Protein AF-A0A1T4N677-F1 (afdb_monomer)

Organism: NCBI:txid1122192

Radius of gyration: 21.61 Å; Cα contacts (8 Å, |Δi|>4): 100; chains: 1; bounding box: 56×21×83 Å

Structure (mmCIF, N/CA/C/O backbone):
data_AF-A0A1T4N677-F1
#
_entry.id   AF-A0A1T4N677-F1
#
loop_
_atom_site.group_PDB
_atom_site.id
_atom_site.type_symbol
_atom_site.label_atom_id
_atom_site.label_alt_id
_atom_site.label_comp_id
_atom_site.label_asym_id
_atom_site.label_entity_id
_atom_site.label_seq_id
_atom_site.pdbx_PDB_ins_code
_atom_site.Cartn_x
_atom_site.Cartn_y
_atom_site.Cartn_z
_atom_site.occupancy
_atom_site.B_iso_or_equiv
_atom_site.auth_seq_id
_atom_site.auth_comp_id
_atom_site.auth_asym_id
_atom_site.auth_atom_id
_atom_site.pdbx_PDB_model_num
ATOM 1 N N . MET A 1 1 ? 37.457 -1.338 -63.655 1.00 44.28 1 MET A N 1
ATOM 2 C CA . MET A 1 1 ? 37.191 -0.786 -62.307 1.00 44.28 1 MET A CA 1
ATOM 3 C C . MET A 1 1 ? 35.775 -1.184 -61.892 1.00 44.28 1 MET A C 1
ATOM 5 O O . MET A 1 1 ? 34.842 -0.609 -62.443 1.00 44.28 1 MET A O 1
ATOM 9 N N . PRO A 1 2 ? 35.571 -2.203 -61.038 1.00 42.50 2 PRO A N 1
ATOM 10 C CA . PRO A 1 2 ? 34.229 -2.641 -60.658 1.00 42.50 2 PRO A CA 1
ATOM 11 C C . PRO A 1 2 ? 33.634 -1.744 -59.556 1.00 42.50 2 PRO A C 1
A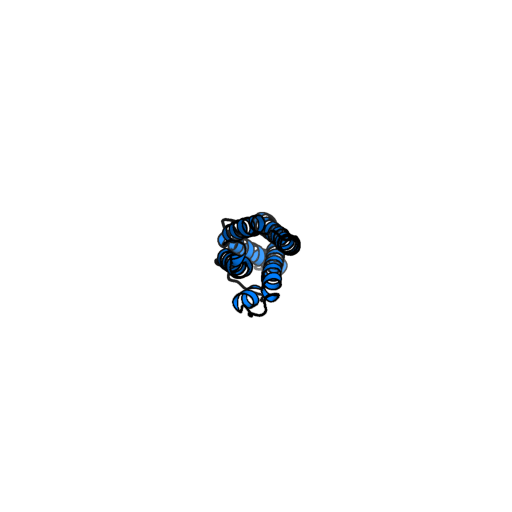TOM 13 O O . PRO A 1 2 ? 34.345 -1.265 -58.671 1.00 42.50 2 PRO A O 1
ATOM 16 N N . ARG A 1 3 ? 32.321 -1.495 -59.649 1.00 46.88 3 ARG A N 1
ATOM 17 C CA . ARG A 1 3 ? 31.501 -0.735 -58.688 1.00 46.88 3 ARG A CA 1
ATOM 18 C C . ARG A 1 3 ? 31.541 -1.399 -57.307 1.00 46.88 3 ARG A C 1
ATOM 20 O O . ARG A 1 3 ? 31.305 -2.595 -57.199 1.00 46.88 3 ARG A O 1
ATOM 27 N N . LYS A 1 4 ? 31.778 -0.608 -56.256 1.00 48.97 4 LYS A N 1
ATOM 28 C CA . LYS A 1 4 ? 31.578 -1.031 -54.863 1.00 48.97 4 LYS A CA 1
ATOM 29 C C . LYS A 1 4 ? 30.076 -1.157 -54.601 1.00 48.97 4 LYS A C 1
ATOM 31 O O . LYS A 1 4 ? 29.378 -0.146 -54.570 1.00 48.97 4 LYS A O 1
ATOM 36 N N . GLU A 1 5 ? 29.591 -2.380 -54.421 1.00 48.94 5 GLU A N 1
ATOM 37 C CA . GLU A 1 5 ? 28.272 -2.641 -53.849 1.00 48.94 5 GLU A CA 1
ATOM 38 C C . GLU A 1 5 ? 28.270 -2.153 -52.396 1.00 48.94 5 GLU A C 1
ATOM 40 O O . GLU A 1 5 ? 28.965 -2.683 -51.528 1.00 48.94 5 GLU A O 1
ATOM 45 N N . GLN A 1 6 ? 27.516 -1.086 -52.133 1.00 46.81 6 GLN A N 1
ATOM 46 C CA . GLN A 1 6 ? 27.132 -0.712 -50.779 1.00 46.81 6 GLN A CA 1
ATOM 47 C C . GLN A 1 6 ? 26.179 -1.792 -50.265 1.00 46.81 6 GLN A C 1
ATOM 49 O O . GLN A 1 6 ? 24.991 -1.795 -50.579 1.00 46.81 6 GLN A O 1
ATOM 54 N N . VAL A 1 7 ? 26.714 -2.727 -49.481 1.00 49.28 7 VAL A N 1
ATOM 55 C CA . VAL A 1 7 ? 25.911 -3.679 -48.716 1.00 49.28 7 VAL A CA 1
ATOM 56 C C . VAL A 1 7 ? 25.167 -2.888 -47.639 1.00 49.28 7 VAL A C 1
ATOM 58 O O . VAL A 1 7 ? 25.718 -2.551 -46.589 1.00 49.28 7 VAL A O 1
ATOM 61 N N . LEU A 1 8 ? 23.910 -2.550 -47.925 1.00 47.72 8 LEU A N 1
ATOM 62 C CA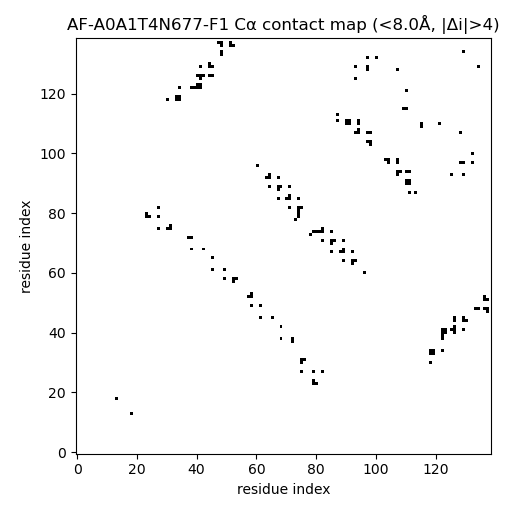 . LEU A 1 8 ? 22.953 -2.060 -46.940 1.00 47.72 8 LEU A CA 1
ATOM 63 C C . LEU A 1 8 ? 22.823 -3.124 -45.848 1.00 47.72 8 LEU A C 1
ATOM 65 O O . LEU A 1 8 ? 22.287 -4.209 -46.066 1.00 47.72 8 LEU A O 1
ATOM 69 N N . SER A 1 9 ? 23.372 -2.819 -44.673 1.00 52.25 9 SER A N 1
ATOM 70 C CA . SER A 1 9 ? 23.250 -3.664 -43.488 1.00 52.25 9 SER A CA 1
ATOM 71 C C . SER A 1 9 ? 21.767 -3.906 -43.190 1.00 52.25 9 SER A C 1
ATOM 73 O O . SER A 1 9 ? 21.007 -2.933 -43.143 1.00 52.25 9 SER A O 1
ATOM 75 N N . PRO A 1 10 ? 21.329 -5.159 -42.972 1.00 49.41 10 PRO A N 1
ATOM 76 C CA . PRO A 1 10 ? 19.934 -5.432 -42.674 1.00 49.41 10 PRO A CA 1
ATOM 77 C C . PRO A 1 10 ? 19.583 -4.713 -41.374 1.00 49.41 10 PRO A C 1
ATOM 79 O O . PRO A 1 10 ? 20.288 -4.848 -40.368 1.00 49.41 10 PRO A O 1
ATOM 82 N N . SER A 1 11 ? 18.518 -3.911 -41.408 1.00 58.38 11 SER A N 1
ATOM 83 C CA . SER A 1 11 ? 17.972 -3.237 -40.236 1.00 58.38 11 SER A CA 1
ATOM 84 C C . SER A 1 11 ? 17.786 -4.270 -39.128 1.00 58.38 11 SER A C 1
ATOM 86 O O . SER A 1 11 ? 16.899 -5.119 -39.208 1.00 58.38 11 SER A O 1
ATOM 88 N N . ARG A 1 12 ? 18.658 -4.237 -38.111 1.00 59.94 12 ARG A N 1
ATOM 89 C CA . ARG A 1 12 ? 18.566 -5.119 -36.945 1.00 59.94 12 ARG A CA 1
ATOM 90 C C . ARG A 1 12 ? 17.262 -4.794 -36.232 1.00 59.94 12 ARG A C 1
ATOM 92 O O . ARG A 1 12 ? 17.201 -3.852 -35.441 1.00 59.94 12 ARG A O 1
ATOM 99 N N . GLN A 1 13 ? 16.208 -5.545 -36.538 1.00 54.81 13 GLN A N 1
ATOM 100 C CA . GLN A 1 13 ? 15.001 -5.510 -35.735 1.00 54.81 13 GLN A CA 1
ATOM 101 C C . GLN A 1 13 ? 15.409 -5.887 -34.304 1.00 54.81 13 GLN A C 1
ATOM 103 O O . GLN A 1 13 ? 16.074 -6.909 -34.115 1.00 54.81 13 GLN A O 1
ATOM 108 N N . PRO A 1 14 ? 15.094 -5.050 -33.301 1.00 59.59 14 PRO A N 1
ATOM 109 C CA . PRO A 1 14 ? 15.463 -5.336 -31.923 1.00 59.59 14 PRO A CA 1
ATOM 110 C C . PRO A 1 14 ? 14.849 -6.670 -31.508 1.00 59.59 14 PRO A C 1
ATOM 112 O O . PRO A 1 14 ? 13.676 -6.927 -31.798 1.00 59.59 14 PRO A O 1
ATOM 115 N N . SER A 1 15 ? 15.643 -7.510 -30.841 1.00 72.12 15 SER A N 1
ATOM 116 C CA . SER A 1 15 ? 15.187 -8.828 -30.409 1.00 72.12 15 SER A CA 1
ATOM 117 C C . SER A 1 15 ? 13.989 -8.706 -29.458 1.00 72.12 15 SER A C 1
ATOM 119 O O . SER A 1 15 ? 13.765 -7.665 -28.832 1.00 72.12 15 SER A O 1
ATOM 121 N N . VAL A 1 16 ? 13.216 -9.784 -29.301 1.00 69.00 16 VAL A N 1
ATOM 122 C CA . VAL A 1 16 ? 12.102 -9.830 -28.334 1.00 69.00 16 VAL A CA 1
ATOM 123 C C . VAL A 1 16 ? 12.584 -9.473 -26.919 1.00 69.00 16 VAL A C 1
ATOM 125 O O . VAL A 1 16 ? 11.900 -8.743 -26.203 1.00 69.00 16 VAL A O 1
ATOM 128 N N . ARG A 1 17 ? 13.802 -9.897 -26.548 1.00 59.69 17 ARG A N 1
ATOM 129 C CA . ARG A 1 17 ? 14.447 -9.539 -25.274 1.00 59.69 17 ARG A CA 1
ATOM 130 C C . ARG A 1 17 ? 14.750 -8.042 -25.176 1.00 59.69 17 ARG A C 1
ATOM 132 O O . ARG A 1 17 ? 14.476 -7.442 -24.141 1.00 59.69 17 ARG A O 1
ATOM 139 N N . ASP A 1 18 ? 15.233 -7.419 -26.250 1.00 68.44 18 ASP A N 1
ATOM 140 C CA . ASP A 1 18 ? 15.500 -5.973 -26.278 1.00 68.44 18 ASP A CA 1
ATOM 141 C C . ASP A 1 18 ? 14.216 -5.145 -26.198 1.00 68.44 18 ASP A C 1
ATOM 143 O O . ASP A 1 18 ? 14.183 -4.109 -25.532 1.00 68.44 18 ASP A O 1
ATOM 147 N N . ARG A 1 19 ? 13.133 -5.600 -26.842 1.00 64.38 19 ARG A N 1
ATOM 148 C CA . ARG A 1 19 ? 11.810 -4.971 -26.704 1.00 64.38 19 ARG A CA 1
ATOM 149 C C . ARG A 1 19 ? 11.279 -5.095 -25.279 1.00 64.38 19 ARG A C 1
ATOM 151 O O . ARG A 1 19 ? 10.852 -4.087 -24.723 1.00 64.38 19 ARG A O 1
ATOM 158 N N . ALA A 1 20 ? 11.344 -6.283 -24.677 1.00 66.44 20 ALA A N 1
ATOM 159 C CA . ALA A 1 20 ? 10.910 -6.500 -23.296 1.00 66.44 20 ALA A CA 1
ATOM 160 C C . ALA A 1 20 ? 11.686 -5.609 -22.312 1.00 66.44 20 ALA A C 1
ATOM 162 O O . ALA A 1 20 ? 11.079 -4.950 -21.468 1.00 66.44 20 ALA A O 1
ATOM 163 N N . ARG A 1 21 ? 13.008 -5.501 -22.492 1.00 67.50 21 ARG A N 1
ATOM 164 C CA . ARG A 1 21 ? 13.873 -4.636 -21.682 1.00 67.50 21 ARG A CA 1
ATOM 165 C C . ARG A 1 21 ? 13.527 -3.155 -21.834 1.00 67.50 21 ARG A C 1
ATOM 167 O O . ARG A 1 21 ? 13.389 -2.457 -20.840 1.00 67.50 21 ARG A O 1
ATOM 174 N N . ARG A 1 22 ? 13.275 -2.675 -23.058 1.00 69.69 22 ARG A N 1
ATOM 175 C CA . ARG A 1 22 ? 12.838 -1.283 -23.295 1.00 69.69 22 ARG A CA 1
ATOM 176 C C . ARG A 1 22 ? 11.483 -0.970 -22.663 1.00 69.69 22 ARG A C 1
ATOM 178 O O . ARG A 1 22 ? 11.298 0.129 -22.145 1.00 69.69 22 ARG A O 1
ATOM 185 N N . VAL A 1 23 ? 10.543 -1.916 -22.698 1.00 67.69 23 VAL A N 1
ATOM 186 C CA . VAL A 1 23 ? 9.241 -1.777 -22.027 1.00 67.69 23 VAL A CA 1
ATOM 187 C C . VAL A 1 23 ? 9.420 -1.734 -20.507 1.00 67.69 23 VAL A C 1
ATOM 189 O O . VAL A 1 23 ? 8.782 -0.910 -19.855 1.00 67.69 23 VAL A O 1
ATOM 192 N N . GLN A 1 24 ? 10.313 -2.552 -19.943 1.00 61.94 24 GLN A N 1
ATOM 193 C CA . GLN A 1 24 ? 10.667 -2.503 -18.519 1.00 61.94 24 GLN A CA 1
ATOM 194 C C . GLN A 1 24 ? 11.323 -1.170 -18.134 1.00 61.94 24 GLN A C 1
ATOM 196 O O . GLN A 1 24 ? 10.864 -0.524 -17.198 1.00 61.94 24 GLN A O 1
ATOM 201 N N . ASP A 1 25 ? 12.308 -0.691 -18.897 1.00 63.31 25 ASP A N 1
ATOM 202 C CA . ASP A 1 25 ? 12.979 0.594 -18.650 1.00 63.31 25 ASP A CA 1
ATOM 203 C C . ASP A 1 25 ? 12.024 1.789 -18.768 1.00 63.31 25 ASP A C 1
ATOM 205 O O . ASP A 1 25 ? 12.174 2.802 -18.078 1.00 63.31 25 ASP A O 1
ATOM 209 N N . PHE A 1 26 ? 11.045 1.710 -19.672 1.00 64.19 26 PHE A N 1
ATOM 210 C CA . PHE A 1 26 ? 9.989 2.711 -19.793 1.00 64.19 26 PHE A CA 1
ATOM 211 C C . PHE A 1 26 ? 9.056 2.678 -18.579 1.00 64.19 26 PHE A C 1
ATOM 213 O O . PHE A 1 26 ? 8.842 3.716 -17.957 1.00 64.19 26 PHE A O 1
ATOM 220 N N . ARG A 1 27 ? 8.572 1.491 -18.188 1.00 60.88 27 ARG A N 1
ATOM 221 C CA . ARG A 1 27 ? 7.711 1.301 -17.009 1.00 60.88 27 ARG A CA 1
ATOM 222 C C . ARG A 1 27 ? 8.402 1.719 -15.714 1.00 60.88 27 ARG A C 1
ATOM 224 O O . ARG A 1 27 ? 7.771 2.354 -14.881 1.00 60.88 27 ARG A O 1
ATOM 231 N N . PHE A 1 28 ? 9.696 1.452 -15.569 1.00 60.84 28 PHE A N 1
ATOM 232 C CA . PHE A 1 28 ? 10.487 1.879 -14.416 1.00 60.84 28 PHE A CA 1
ATOM 233 C C . PHE A 1 28 ? 10.668 3.394 -14.354 1.00 60.84 28 PHE A C 1
ATOM 235 O O . PHE A 1 28 ? 10.446 4.010 -13.314 1.00 60.84 28 PHE A O 1
ATOM 242 N N . ARG A 1 29 ? 11.022 4.026 -15.481 1.00 63.69 29 ARG A N 1
ATOM 243 C CA . ARG A 1 29 ? 11.113 5.491 -15.553 1.00 63.69 29 ARG A CA 1
ATOM 244 C C . ARG A 1 29 ? 9.758 6.154 -15.321 1.00 63.69 29 ARG A C 1
ATOM 246 O O . ARG A 1 29 ? 9.708 7.206 -14.691 1.00 63.69 29 ARG A O 1
ATOM 253 N N . GLN A 1 30 ? 8.674 5.540 -15.789 1.00 59.56 30 GLN A N 1
ATOM 254 C CA . GLN A 1 30 ? 7.314 5.985 -15.508 1.00 59.56 30 GLN A CA 1
ATOM 255 C C . GLN A 1 30 ? 6.989 5.838 -14.017 1.00 59.56 30 GLN A C 1
ATOM 257 O O . GLN A 1 30 ? 6.540 6.814 -13.427 1.00 59.56 30 GLN A O 1
ATOM 262 N N . ALA A 1 31 ? 7.294 4.698 -13.391 1.00 55.25 31 ALA A N 1
ATOM 263 C CA . ALA A 1 31 ? 7.059 4.436 -11.969 1.00 55.25 31 ALA A CA 1
ATOM 264 C C . ALA A 1 31 ? 7.843 5.392 -11.051 1.00 55.25 31 ALA A C 1
ATOM 266 O O . ALA A 1 31 ? 7.270 5.987 -10.142 1.00 55.25 31 ALA A O 1
ATOM 267 N N . ARG A 1 32 ? 9.123 5.658 -11.351 1.00 58.97 32 ARG A N 1
ATOM 268 C CA . ARG A 1 32 ? 9.926 6.669 -10.635 1.00 58.97 32 ARG A CA 1
ATOM 269 C C . ARG A 1 32 ? 9.432 8.103 -10.843 1.00 58.97 32 ARG A C 1
ATOM 271 O O . ARG A 1 32 ? 9.650 8.944 -9.981 1.00 58.97 32 ARG A O 1
ATOM 278 N N . ARG A 1 33 ? 8.775 8.398 -11.972 1.00 55.22 33 ARG A N 1
ATOM 279 C CA . ARG A 1 33 ? 8.132 9.702 -12.227 1.00 55.22 33 ARG A CA 1
ATOM 280 C C . ARG A 1 33 ? 6.764 9.844 -11.561 1.00 55.22 33 ARG A C 1
ATOM 282 O O . ARG A 1 33 ? 6.359 10.968 -11.301 1.00 55.22 33 ARG A O 1
ATOM 289 N N . THR A 1 34 ? 6.060 8.739 -11.319 1.00 50.41 34 THR A N 1
ATOM 290 C CA . THR A 1 34 ? 4.704 8.739 -10.742 1.00 50.41 34 THR A CA 1
ATOM 291 C C . THR A 1 34 ? 4.691 8.602 -9.225 1.00 50.41 34 THR A C 1
ATOM 293 O O . THR A 1 34 ? 3.792 9.142 -8.596 1.00 50.41 34 THR A O 1
ATOM 296 N N . VAL A 1 35 ? 5.726 8.005 -8.624 1.00 59.03 35 VAL A N 1
ATOM 297 C CA . VAL A 1 35 ? 5.928 7.985 -7.164 1.00 59.03 35 VAL A CA 1
ATOM 298 C C . VAL A 1 35 ? 7.279 8.632 -6.801 1.00 59.03 35 VAL A C 1
ATOM 300 O O . VAL A 1 35 ? 8.148 7.981 -6.220 1.00 59.03 35 VAL A O 1
ATOM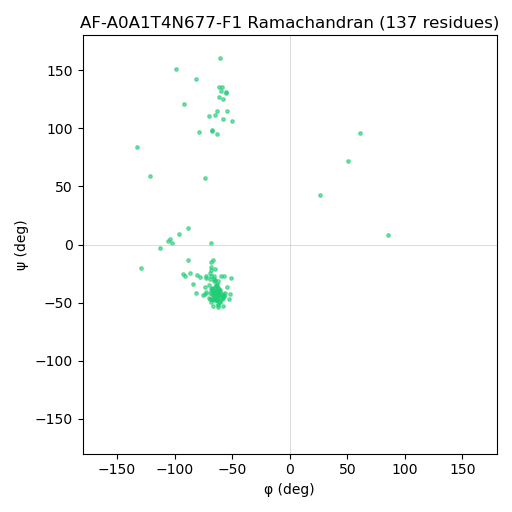 303 N N . PRO A 1 36 ? 7.511 9.912 -7.156 1.00 51.69 36 PRO A N 1
ATOM 304 C CA . PRO A 1 36 ? 8.827 10.547 -7.031 1.00 51.69 36 PRO A CA 1
ATOM 305 C C . PRO A 1 36 ? 9.307 10.688 -5.580 1.00 51.69 36 PRO A C 1
ATOM 307 O O . PRO A 1 36 ? 10.506 10.806 -5.346 1.00 51.69 36 PRO A O 1
ATOM 310 N N . ALA A 1 37 ? 8.384 10.656 -4.616 1.00 57.06 37 ALA A N 1
ATOM 311 C CA . ALA A 1 37 ? 8.668 10.796 -3.191 1.00 57.06 37 ALA A CA 1
ATOM 312 C C . ALA A 1 37 ? 8.581 9.481 -2.394 1.00 57.06 37 ALA A C 1
ATOM 314 O O . ALA A 1 37 ? 8.753 9.548 -1.184 1.00 57.06 37 ALA A O 1
ATOM 315 N N . GLY A 1 38 ? 8.317 8.334 -3.045 1.00 67.38 38 GLY A N 1
ATOM 316 C CA . GLY A 1 38 ? 8.171 7.022 -2.391 1.00 67.38 38 GLY A CA 1
ATOM 317 C C . GLY A 1 38 ? 7.023 6.982 -1.380 1.00 67.38 38 GLY A C 1
ATOM 318 O O . GLY A 1 38 ? 7.209 7.431 -0.263 1.00 67.38 38 GLY A O 1
ATOM 319 N N . PHE A 1 39 ? 5.841 6.507 -1.798 1.00 83.44 39 PHE A N 1
ATOM 320 C CA . PHE A 1 39 ? 4.630 6.261 -0.986 1.00 83.44 39 PHE A CA 1
ATOM 321 C C . PHE A 1 39 ? 4.455 7.092 0.302 1.00 83.44 39 PHE A C 1
ATOM 323 O O . PHE A 1 39 ? 4.077 6.577 1.356 1.00 83.44 39 PHE A O 1
ATOM 330 N N . ARG A 1 40 ? 4.746 8.395 0.236 1.00 84.31 40 ARG A N 1
ATOM 331 C CA . ARG A 1 40 ? 4.956 9.213 1.430 1.00 84.31 40 ARG A CA 1
ATOM 332 C C . ARG A 1 40 ? 3.662 9.380 2.210 1.00 84.31 40 A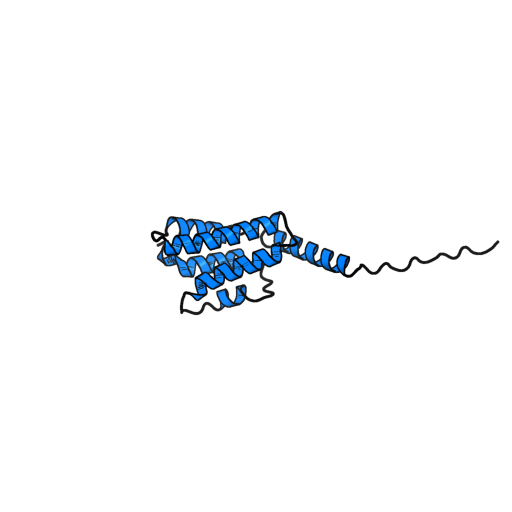RG A C 1
ATOM 334 O O . ARG A 1 40 ? 3.694 9.333 3.434 1.00 84.31 40 ARG A O 1
ATOM 341 N N . LYS A 1 41 ? 2.533 9.565 1.517 1.00 87.75 41 LYS A N 1
ATOM 342 C CA . LYS A 1 41 ? 1.225 9.695 2.172 1.00 87.75 41 LYS A CA 1
ATOM 343 C C . LYS A 1 41 ? 0.838 8.386 2.842 1.00 87.75 41 LYS A C 1
ATOM 345 O O . LYS A 1 41 ? 0.488 8.394 4.015 1.00 87.75 41 LYS A O 1
ATOM 350 N N . THR A 1 42 ? 0.978 7.275 2.122 1.00 89.19 42 THR A N 1
ATOM 351 C CA . THR A 1 42 ? 0.688 5.933 2.639 1.00 89.19 42 THR A CA 1
ATOM 352 C C . THR A 1 42 ? 1.537 5.643 3.873 1.00 89.19 42 THR A C 1
ATOM 354 O O . THR A 1 42 ? 1.002 5.213 4.886 1.00 89.19 42 THR A O 1
ATOM 357 N N . ARG A 1 43 ? 2.839 5.953 3.822 1.00 89.38 43 ARG A N 1
ATOM 358 C CA . ARG A 1 43 ? 3.777 5.821 4.942 1.00 89.38 43 ARG A CA 1
ATOM 359 C C . ARG A 1 43 ? 3.333 6.640 6.151 1.00 89.38 43 ARG A C 1
ATOM 361 O O . ARG A 1 43 ? 3.212 6.090 7.234 1.00 89.38 43 ARG A O 1
ATOM 368 N N . THR A 1 44 ? 3.060 7.933 5.969 1.00 88.81 44 THR A N 1
ATOM 369 C CA . THR A 1 44 ? 2.638 8.815 7.068 1.00 88.81 44 THR A CA 1
ATOM 370 C C . THR A 1 44 ? 1.323 8.359 7.697 1.00 88.81 44 THR A C 1
ATOM 372 O O . THR A 1 44 ? 1.214 8.341 8.920 1.00 88.81 44 THR A O 1
ATOM 375 N N . THR A 1 45 ? 0.339 7.962 6.888 1.00 89.38 45 THR A N 1
ATOM 376 C CA . THR A 1 45 ? -0.925 7.414 7.394 1.00 89.38 45 THR A CA 1
ATOM 377 C C . THR A 1 45 ? -0.694 6.108 8.150 1.00 89.38 45 THR A C 1
ATOM 379 O O . THR A 1 45 ? -1.222 5.939 9.244 1.00 89.38 45 THR A O 1
ATOM 382 N N . LEU A 1 46 ? 0.137 5.214 7.614 1.00 89.88 46 LEU A N 1
ATOM 383 C CA . LEU A 1 46 ? 0.479 3.949 8.257 1.00 89.88 46 LEU A CA 1
ATOM 384 C C . LEU A 1 46 ? 1.193 4.159 9.601 1.00 89.88 46 LEU A C 1
ATOM 386 O O . LEU A 1 46 ? 0.814 3.528 10.581 1.00 89.88 46 LEU A O 1
ATOM 390 N N . ASP A 1 47 ? 2.148 5.092 9.672 1.00 90.00 47 ASP A N 1
ATOM 391 C CA . ASP A 1 47 ? 2.830 5.478 10.915 1.00 90.00 47 ASP A CA 1
ATOM 392 C C . ASP A 1 47 ? 1.844 6.040 11.951 1.00 90.00 47 ASP A C 1
ATOM 394 O O . ASP A 1 47 ? 1.934 5.718 13.136 1.00 90.00 47 ASP A O 1
ATOM 398 N N . ALA A 1 48 ? 0.875 6.856 11.528 1.00 89.19 48 ALA A N 1
ATOM 399 C CA . ALA A 1 48 ? -0.148 7.386 12.426 1.00 89.19 48 ALA A CA 1
ATOM 400 C C . ALA A 1 48 ? -1.038 6.271 12.999 1.00 89.19 48 ALA A C 1
ATOM 402 O O . ALA A 1 48 ? -1.232 6.206 14.212 1.00 89.19 48 ALA A O 1
ATOM 403 N N . ILE A 1 49 ? -1.523 5.365 12.143 1.00 89.62 49 ILE A N 1
ATOM 404 C CA . ILE A 1 49 ? -2.363 4.235 12.560 1.00 89.62 49 ILE A CA 1
ATOM 405 C C . ILE A 1 49 ? -1.575 3.288 13.469 1.00 89.62 49 ILE A C 1
ATOM 407 O O . ILE A 1 49 ? -2.087 2.868 14.500 1.00 89.62 49 ILE A O 1
ATOM 411 N N . TRP A 1 50 ? -0.318 2.988 13.133 1.00 88.31 50 TRP A N 1
ATOM 412 C CA . TRP A 1 50 ? 0.547 2.129 13.943 1.00 88.31 50 TRP A CA 1
ATOM 413 C C . TRP A 1 50 ? 0.708 2.648 15.372 1.00 88.31 50 TRP A C 1
ATOM 415 O O . TRP A 1 50 ? 0.609 1.883 16.329 1.00 88.31 50 TRP A O 1
ATOM 425 N N . ASN A 1 51 ? 0.934 3.955 15.519 1.00 88.50 51 ASN A N 1
ATOM 426 C CA . ASN A 1 51 ? 1.078 4.587 16.829 1.00 88.50 51 ASN A CA 1
ATOM 427 C C . ASN A 1 51 ? -0.233 4.606 17.626 1.00 88.50 51 ASN A C 1
ATOM 429 O O . ASN A 1 51 ? -0.194 4.617 18.854 1.00 88.50 51 ASN A O 1
ATOM 433 N N . ALA A 1 52 ? -1.375 4.609 16.939 1.00 87.12 52 ALA A N 1
ATOM 434 C CA . ALA A 1 52 ? -2.695 4.594 17.557 1.00 87.12 52 ALA A CA 1
ATOM 435 C C . ALA A 1 52 ? -3.206 3.175 17.874 1.00 87.12 52 ALA A C 1
ATOM 437 O O . ALA A 1 52 ? -4.021 2.993 18.776 1.00 87.12 52 ALA A O 1
ATOM 438 N N . ALA A 1 53 ? -2.714 2.156 17.163 1.00 86.25 53 ALA A N 1
ATOM 439 C CA . ALA A 1 53 ? -3.111 0.768 17.350 1.00 86.25 53 ALA A CA 1
ATOM 440 C C . ALA A 1 53 ? -2.734 0.268 18.755 1.00 86.25 53 ALA A C 1
ATOM 442 O O . ALA A 1 53 ? -1.552 0.160 19.111 1.00 86.25 53 ALA A O 1
ATOM 443 N N . ALA A 1 54 ? -3.755 -0.053 19.550 1.00 79.88 54 ALA A N 1
ATOM 444 C CA . ALA A 1 54 ? -3.606 -0.569 20.908 1.00 79.88 54 ALA A CA 1
ATOM 445 C C . ALA A 1 54 ? -3.555 -2.105 20.956 1.00 79.88 54 ALA A C 1
ATOM 447 O O . ALA A 1 54 ? -2.948 -2.660 21.873 1.00 79.88 54 ALA A O 1
ATOM 448 N N . ASP A 1 55 ? -4.166 -2.785 19.983 1.00 86.81 55 ASP A N 1
ATOM 449 C CA . ASP A 1 55 ? -4.265 -4.241 19.936 1.00 86.81 55 ASP A CA 1
ATOM 450 C C . ASP A 1 55 ? -3.216 -4.892 19.015 1.00 86.81 55 ASP A C 1
ATOM 452 O O . ASP A 1 55 ? -2.736 -4.315 18.035 1.00 86.81 55 ASP A O 1
ATOM 456 N N . GLU A 1 56 ? -2.846 -6.126 19.359 1.00 86.75 56 GLU A N 1
ATOM 457 C CA . GLU A 1 56 ? -1.796 -6.889 18.675 1.00 86.75 56 GLU A CA 1
ATOM 458 C C . GLU A 1 56 ? -2.227 -7.382 17.284 1.00 86.75 56 GLU A C 1
ATOM 460 O O . GLU A 1 56 ? -1.388 -7.552 16.396 1.00 86.75 56 GLU A O 1
ATOM 465 N N . THR A 1 57 ? -3.530 -7.579 17.071 1.00 86.06 57 THR A N 1
ATOM 466 C CA . THR A 1 57 ? -4.085 -8.025 15.788 1.00 86.06 57 THR A CA 1
ATOM 467 C C . THR A 1 57 ? -3.879 -6.948 14.729 1.00 86.06 57 THR A C 1
ATOM 469 O O . THR A 1 57 ? -3.224 -7.201 13.717 1.00 86.06 57 THR A O 1
ATOM 472 N N . THR A 1 58 ? -4.313 -5.721 15.021 1.00 85.06 58 THR A N 1
ATOM 473 C CA . THR A 1 58 ? -4.098 -4.552 14.166 1.00 85.06 58 THR A CA 1
ATOM 474 C C . THR A 1 58 ? -2.607 -4.330 13.911 1.00 85.06 58 THR A C 1
ATOM 476 O O . THR A 1 58 ? -2.191 -4.128 12.774 1.00 85.06 58 THR A O 1
ATOM 479 N N . ARG A 1 59 ? -1.742 -4.430 14.930 1.00 86.75 59 ARG A N 1
ATOM 480 C CA . ARG A 1 59 ? -0.285 -4.301 14.718 1.00 86.75 59 ARG A CA 1
ATOM 481 C C . ARG A 1 59 ? 0.278 -5.385 13.802 1.00 86.75 59 ARG A C 1
ATOM 483 O O . ARG A 1 59 ? 1.103 -5.086 12.944 1.00 86.75 59 ARG A O 1
ATOM 490 N N . THR A 1 60 ? -0.173 -6.627 13.929 1.00 88.75 60 THR A N 1
ATOM 491 C CA . THR A 1 60 ? 0.271 -7.720 13.052 1.00 88.75 60 THR A CA 1
ATOM 492 C C . THR A 1 60 ? -0.111 -7.454 11.593 1.00 88.75 60 THR A C 1
ATOM 494 O O . THR A 1 60 ? 0.719 -7.595 10.690 1.00 88.75 60 THR A O 1
ATOM 497 N N . GLU A 1 61 ? -1.340 -7.001 11.362 1.00 85.75 61 GLU A N 1
ATOM 498 C CA . GLU A 1 61 ? -1.851 -6.608 10.046 1.00 85.75 61 GLU A CA 1
ATOM 499 C C . GLU A 1 61 ? -1.054 -5.450 9.427 1.00 85.75 61 GLU A C 1
ATOM 501 O O . GLU A 1 61 ? -0.570 -5.541 8.292 1.00 85.75 61 GLU A O 1
ATOM 506 N N . LEU A 1 62 ? -0.828 -4.382 10.196 1.00 88.25 62 LEU A N 1
ATOM 507 C CA . LEU A 1 62 ? -0.048 -3.227 9.748 1.00 88.25 62 LEU A CA 1
ATOM 508 C C . LEU A 1 62 ? 1.422 -3.592 9.496 1.00 88.25 62 LEU A C 1
ATOM 510 O O . LEU A 1 62 ? 2.058 -3.015 8.613 1.00 88.25 62 LEU A O 1
ATOM 514 N N . HIS A 1 63 ? 1.975 -4.572 10.216 1.00 90.50 63 HIS A N 1
ATOM 515 C CA . HIS A 1 63 ? 3.351 -5.028 10.017 1.00 90.50 63 HIS A CA 1
ATOM 516 C C . HIS A 1 63 ? 3.537 -5.693 8.644 1.00 90.50 63 HIS A C 1
ATOM 518 O O . HIS A 1 63 ? 4.520 -5.420 7.945 1.00 90.50 63 HIS A O 1
ATOM 524 N N . ALA A 1 64 ? 2.566 -6.503 8.205 1.00 89.12 64 ALA A N 1
ATOM 525 C CA . ALA A 1 64 ? 2.563 -7.067 6.855 1.00 89.12 64 ALA A CA 1
ATOM 526 C C . ALA A 1 64 ? 2.532 -5.961 5.785 1.00 89.12 64 ALA A C 1
ATOM 528 O O . ALA A 1 64 ? 3.254 -6.032 4.783 1.00 89.12 64 ALA A O 1
ATOM 529 N N . LEU A 1 65 ? 1.761 -4.899 6.031 1.00 90.56 65 LEU A N 1
ATOM 530 C CA . LEU A 1 65 ? 1.694 -3.744 5.145 1.00 90.56 65 LEU A CA 1
ATOM 531 C C . LEU A 1 65 ? 3.007 -2.949 5.101 1.00 90.56 65 LEU A C 1
ATOM 533 O O . LEU A 1 65 ? 3.460 -2.603 4.010 1.00 90.56 65 LEU A O 1
ATOM 537 N N . TYR A 1 66 ? 3.674 -2.722 6.238 1.00 90.38 66 TYR A N 1
ATOM 538 C CA . TYR A 1 66 ? 5.006 -2.104 6.274 1.00 90.38 66 TYR A CA 1
ATOM 539 C C . TYR A 1 66 ? 6.030 -2.882 5.455 1.00 90.38 66 TYR A C 1
ATOM 541 O O . TYR A 1 66 ? 6.835 -2.288 4.728 1.00 90.38 66 TYR A O 1
ATOM 549 N N . HIS A 1 67 ? 6.006 -4.211 5.561 1.00 91.44 67 HIS A N 1
ATOM 550 C CA . HIS A 1 67 ? 6.915 -5.062 4.810 1.00 91.44 67 HIS A CA 1
ATOM 551 C C . HIS A 1 67 ? 6.671 -4.942 3.299 1.00 91.44 67 HIS A C 1
ATOM 553 O O . HIS A 1 67 ? 7.616 -4.712 2.537 1.00 91.44 67 HIS A O 1
ATOM 559 N N . ALA A 1 68 ? 5.409 -5.030 2.865 1.00 90.56 68 ALA A N 1
ATOM 560 C CA . ALA A 1 68 ? 5.032 -4.882 1.460 1.00 90.56 68 ALA A CA 1
ATOM 561 C C . ALA A 1 68 ? 5.371 -3.482 0.915 1.00 90.56 68 ALA A C 1
ATOM 563 O O . ALA A 1 68 ? 5.913 -3.354 -0.186 1.00 90.56 68 ALA A O 1
ATOM 564 N N . LEU A 1 69 ? 5.131 -2.436 1.712 1.00 90.56 69 LEU A N 1
ATOM 565 C CA . LEU A 1 69 ? 5.442 -1.049 1.374 1.00 90.56 69 LEU A CA 1
ATOM 566 C C . LEU A 1 69 ? 6.947 -0.853 1.173 1.00 90.56 69 LEU A C 1
ATOM 568 O O . LEU A 1 69 ? 7.380 -0.405 0.113 1.00 90.56 69 LEU A O 1
ATOM 572 N N . GLY A 1 70 ? 7.760 -1.279 2.143 1.00 87.38 70 GLY A N 1
ATOM 573 C CA . GLY A 1 70 ? 9.216 -1.169 2.062 1.00 87.38 70 GLY A CA 1
ATOM 574 C C . GLY A 1 70 ? 9.832 -2.035 0.956 1.00 87.38 70 GLY A C 1
ATOM 575 O O . GLY A 1 70 ? 10.883 -1.693 0.409 1.00 87.38 70 GLY A O 1
ATOM 576 N N . ALA A 1 71 ? 9.215 -3.166 0.602 1.00 88.19 71 ALA A N 1
ATOM 577 C CA . ALA A 1 71 ? 9.626 -3.970 -0.549 1.00 88.19 71 ALA A CA 1
ATOM 578 C C . ALA A 1 71 ? 9.321 -3.257 -1.877 1.00 88.19 71 ALA A C 1
ATOM 580 O O . ALA A 1 71 ? 10.174 -3.231 -2.768 1.00 88.19 71 ALA A O 1
ATOM 581 N N . ALA A 1 72 ? 8.150 -2.626 -1.997 1.00 86.56 72 ALA A N 1
ATOM 582 C CA . ALA A 1 72 ? 7.777 -1.840 -3.169 1.00 86.56 72 ALA A CA 1
ATOM 583 C C . ALA A 1 72 ? 8.657 -0.592 -3.335 1.00 86.56 72 ALA A C 1
ATOM 585 O O . ALA A 1 72 ? 9.146 -0.341 -4.435 1.00 86.56 72 ALA A O 1
ATOM 586 N N . GLU A 1 73 ? 8.930 0.148 -2.257 1.00 85.00 73 GLU A N 1
ATOM 587 C CA . GLU A 1 73 ? 9.837 1.306 -2.263 1.00 85.00 73 GLU A CA 1
ATOM 588 C C . GLU A 1 73 ? 11.248 0.919 -2.723 1.00 85.00 73 GLU A C 1
ATOM 590 O O . GLU A 1 73 ? 11.819 1.559 -3.609 1.00 85.00 73 GLU A O 1
ATOM 595 N N . ARG A 1 74 ? 11.798 -0.175 -2.177 1.00 83.25 74 ARG A N 1
ATOM 596 C CA . ARG A 1 74 ? 13.120 -0.684 -2.573 1.00 83.25 74 ARG A CA 1
ATOM 597 C C . ARG A 1 74 ? 13.155 -1.130 -4.030 1.00 83.25 74 ARG A C 1
ATOM 599 O O . ARG A 1 74 ? 14.106 -0.797 -4.734 1.00 83.25 74 ARG A O 1
ATOM 606 N N . ALA A 1 75 ? 12.129 -1.832 -4.503 1.00 82.38 75 ALA A N 1
ATOM 607 C CA . ALA A 1 75 ? 12.066 -2.258 -5.896 1.00 82.38 75 ALA A CA 1
ATOM 608 C C . ALA A 1 75 ? 11.940 -1.058 -6.854 1.00 82.38 75 ALA A C 1
A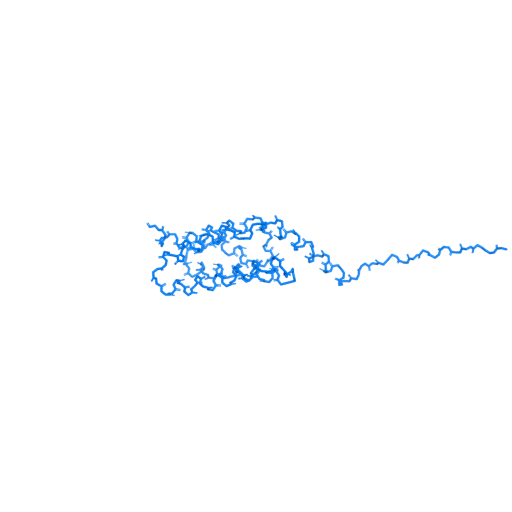TOM 610 O O . ALA A 1 75 ? 12.650 -0.978 -7.853 1.00 82.38 75 ALA A O 1
ATOM 611 N N . LEU A 1 76 ? 11.135 -0.052 -6.506 1.00 77.75 76 LEU A N 1
ATOM 612 C CA . LEU A 1 76 ? 11.043 1.202 -7.263 1.00 77.75 76 LEU A CA 1
ATOM 613 C C . LEU A 1 76 ? 12.363 1.987 -7.310 1.00 77.75 76 LEU A C 1
ATOM 615 O O . LEU A 1 76 ? 12.625 2.683 -8.294 1.00 77.75 76 LEU A O 1
ATOM 619 N N . ALA A 1 77 ? 13.184 1.896 -6.264 1.00 76.44 77 ALA A N 1
ATOM 620 C CA . ALA A 1 77 ? 14.470 2.579 -6.197 1.00 76.44 77 ALA A CA 1
ATOM 621 C C . ALA A 1 77 ? 15.588 1.826 -6.937 1.00 76.44 77 ALA A C 1
ATOM 623 O O . ALA A 1 77 ? 16.386 2.459 -7.633 1.00 76.44 77 ALA A O 1
ATOM 624 N N . TYR A 1 78 ? 15.638 0.496 -6.806 1.00 78.06 78 TYR A N 1
ATOM 625 C CA . TYR A 1 78 ? 16.828 -0.293 -7.144 1.00 78.06 78 TYR A CA 1
ATOM 626 C C . TYR A 1 78 ? 16.576 -1.489 -8.067 1.00 78.06 78 TYR A C 1
ATOM 628 O O . TYR A 1 78 ? 17.519 -1.944 -8.711 1.00 78.06 78 TYR A O 1
ATOM 636 N N . ASP A 1 79 ? 15.342 -1.990 -8.165 1.00 75.88 79 ASP A N 1
ATOM 637 C CA . ASP A 1 79 ? 15.023 -3.206 -8.921 1.00 75.88 79 ASP A CA 1
ATOM 638 C C . ASP A 1 79 ? 13.796 -3.025 -9.842 1.00 75.88 79 ASP A C 1
ATOM 640 O O . ASP A 1 79 ? 12.670 -3.408 -9.501 1.00 75.88 79 ASP A O 1
ATOM 644 N N . PRO A 1 80 ? 14.003 -2.473 -11.055 1.00 66.88 80 PRO A N 1
ATOM 645 C CA . PRO A 1 80 ? 12.948 -2.309 -12.054 1.00 66.88 80 PRO A CA 1
ATOM 646 C C . PRO A 1 80 ? 12.234 -3.603 -12.446 1.00 66.88 80 PRO A C 1
ATOM 648 O O . PRO A 1 80 ? 11.092 -3.544 -12.909 1.00 66.88 80 PRO A O 1
ATOM 651 N N . VAL A 1 81 ? 12.910 -4.749 -12.332 1.00 73.62 81 VAL A N 1
ATOM 652 C CA . VAL A 1 81 ? 12.393 -6.034 -12.808 1.00 73.62 81 VAL A CA 1
ATOM 653 C C . VAL A 1 81 ? 11.325 -6.545 -11.849 1.00 73.62 81 VAL A C 1
ATOM 655 O O . VAL A 1 81 ? 10.261 -6.964 -12.305 1.00 73.62 81 VAL A O 1
ATOM 658 N N . SER A 1 82 ? 11.565 -6.437 -10.540 1.00 79.25 82 SER A N 1
ATOM 659 C CA . SER A 1 82 ? 10.595 -6.847 -9.518 1.00 79.25 82 SER A CA 1
ATOM 660 C C . SER A 1 82 ? 9.603 -5.748 -9.122 1.00 79.25 82 SER A C 1
ATOM 662 O O . SER A 1 82 ? 8.574 -6.055 -8.522 1.00 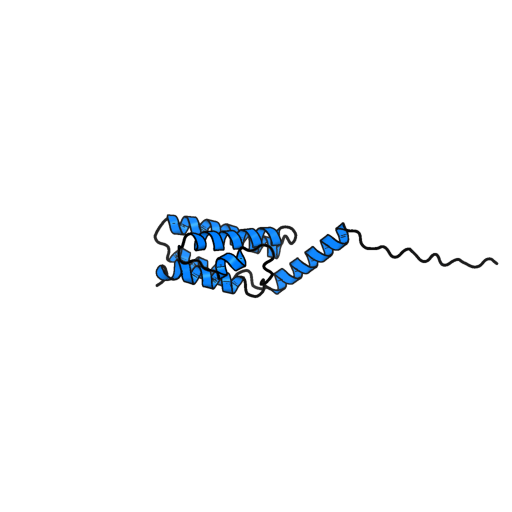79.25 82 SER A O 1
ATOM 664 N N . ALA A 1 83 ? 9.831 -4.481 -9.493 1.00 77.50 83 ALA A N 1
ATOM 665 C CA . ALA A 1 83 ? 8.967 -3.356 -9.112 1.00 77.50 83 ALA A CA 1
ATOM 666 C C . ALA A 1 83 ? 7.479 -3.586 -9.423 1.00 77.50 83 ALA A C 1
ATOM 668 O O . ALA A 1 83 ? 6.623 -3.308 -8.588 1.00 77.50 83 ALA A O 1
ATOM 669 N N . GLY A 1 84 ? 7.154 -4.135 -10.598 1.00 76.56 84 GLY A N 1
ATOM 670 C CA . GLY A 1 84 ? 5.764 -4.430 -10.963 1.00 76.56 84 GLY A CA 1
ATOM 671 C C . GLY A 1 84 ? 5.104 -5.474 -10.054 1.00 76.56 84 GLY A C 1
ATOM 672 O O . GLY A 1 84 ? 3.944 -5.314 -9.674 1.00 76.56 84 GLY A O 1
ATOM 673 N N . GLU A 1 85 ? 5.851 -6.512 -9.678 1.00 84.19 85 GLU A N 1
ATOM 674 C CA . GLU A 1 85 ? 5.394 -7.570 -8.775 1.00 84.19 85 GLU A CA 1
ATOM 675 C C . GLU A 1 85 ? 5.226 -7.043 -7.349 1.00 84.19 85 GLU A C 1
ATOM 677 O O . GLU A 1 85 ? 4.167 -7.228 -6.754 1.00 84.19 85 GLU A O 1
ATOM 682 N N . AR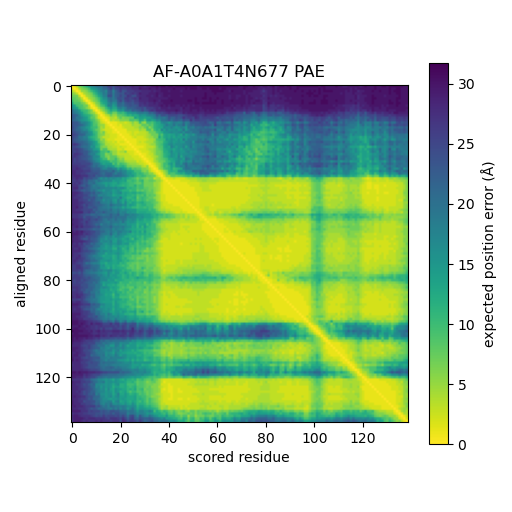G A 1 86 ? 6.212 -6.297 -6.837 1.00 86.88 86 ARG A N 1
ATOM 683 C CA . ARG A 1 86 ? 6.154 -5.702 -5.493 1.00 86.88 86 ARG A CA 1
ATOM 684 C C . ARG A 1 86 ? 5.037 -4.677 -5.351 1.00 86.88 86 ARG A C 1
ATOM 686 O O . ARG A 1 86 ? 4.365 -4.631 -4.328 1.00 86.88 86 ARG A O 1
ATOM 693 N N . LEU A 1 87 ? 4.756 -3.913 -6.404 1.00 83.12 87 LEU A N 1
ATOM 694 C CA . LEU A 1 87 ? 3.580 -3.045 -6.450 1.00 83.12 87 LEU A CA 1
ATOM 695 C C . LEU A 1 87 ? 2.267 -3.834 -6.458 1.00 83.12 87 LEU A C 1
ATOM 697 O O . LEU A 1 87 ? 1.274 -3.377 -5.900 1.00 83.12 87 LEU A O 1
ATOM 701 N N . ALA A 1 88 ? 2.208 -4.981 -7.137 1.00 82.94 88 ALA A N 1
ATOM 702 C CA . ALA A 1 88 ? 1.026 -5.844 -7.122 1.00 82.94 88 ALA A CA 1
ATOM 703 C C . ALA A 1 88 ? 0.825 -6.533 -5.769 1.00 82.94 88 ALA A C 1
ATOM 705 O O . ALA A 1 88 ? -0.309 -6.746 -5.356 1.00 82.94 88 ALA A O 1
ATOM 706 N N . GLU A 1 89 ? 1.908 -6.895 -5.089 1.00 88.94 89 GLU A N 1
ATOM 707 C CA . GLU A 1 89 ? 1.892 -7.397 -3.716 1.00 88.94 89 GLU A CA 1
ATOM 708 C C . GLU A 1 89 ? 1.357 -6.332 -2.755 1.00 88.94 89 GLU A C 1
ATOM 710 O O . GLU A 1 89 ? 0.337 -6.573 -2.124 1.00 88.94 89 GLU A O 1
ATOM 715 N N . LEU A 1 90 ? 1.929 -5.122 -2.759 1.00 88.94 90 LEU A N 1
ATOM 716 C CA . LEU A 1 90 ? 1.462 -4.008 -1.927 1.00 88.94 90 LEU A CA 1
ATOM 717 C C . LEU A 1 90 ? -0.038 -3.726 -2.103 1.00 88.94 90 LEU A C 1
ATOM 719 O O . LEU A 1 90 ? -0.767 -3.614 -1.122 1.00 88.94 90 LEU A O 1
ATOM 723 N N . ARG A 1 91 ? -0.522 -3.665 -3.350 1.00 87.25 91 ARG A N 1
ATOM 724 C CA . ARG A 1 91 ? -1.948 -3.427 -3.643 1.00 87.25 91 ARG A CA 1
ATOM 725 C C . ARG A 1 91 ? -2.850 -4.536 -3.112 1.00 87.25 91 ARG A C 1
ATOM 727 O O . ARG A 1 91 ? -3.915 -4.240 -2.587 1.00 87.25 91 ARG A O 1
ATOM 734 N N . ARG A 1 92 ? -2.421 -5.796 -3.227 1.00 85.75 92 ARG A N 1
ATOM 735 C CA . ARG A 1 92 ? -3.157 -6.943 -2.677 1.00 85.75 92 ARG A CA 1
ATOM 736 C C . ARG A 1 92 ? -3.158 -6.938 -1.157 1.00 85.75 92 ARG A C 1
ATOM 738 O O . ARG A 1 92 ? -4.182 -7.258 -0.578 1.00 85.75 92 ARG A O 1
ATOM 745 N N . THR A 1 93 ? -2.054 -6.556 -0.519 1.00 89.31 93 THR A N 1
ATOM 746 C CA . THR A 1 93 ? -1.997 -6.428 0.941 1.00 89.31 93 THR A CA 1
ATOM 747 C C . THR A 1 93 ? -2.963 -5.353 1.427 1.00 89.31 93 THR A C 1
ATOM 749 O O . THR A 1 93 ? -3.755 -5.627 2.316 1.00 89.31 93 THR A O 1
ATOM 752 N N . VAL A 1 94 ? -2.969 -4.169 0.803 1.00 87.88 94 VAL A N 1
ATOM 753 C CA . VAL A 1 94 ? -3.930 -3.104 1.142 1.00 87.88 94 VAL A CA 1
ATOM 754 C C . VAL A 1 94 ? -5.369 -3.571 0.923 1.00 87.88 94 VAL A C 1
ATOM 756 O O . VAL A 1 94 ? -6.190 -3.428 1.819 1.00 87.88 94 VAL A O 1
ATOM 759 N N . ALA A 1 95 ? -5.675 -4.168 -0.232 1.00 83.44 95 ALA A N 1
ATOM 760 C CA . ALA A 1 95 ? -7.022 -4.654 -0.518 1.00 83.44 95 ALA A CA 1
ATOM 761 C C . ALA A 1 95 ? -7.464 -5.768 0.441 1.00 83.44 95 ALA A C 1
ATOM 763 O O . ALA A 1 95 ? -8.583 -5.721 0.921 1.00 83.44 95 ALA A O 1
ATOM 764 N N . GLY A 1 96 ? -6.588 -6.719 0.777 1.00 84.62 96 GLY A N 1
ATOM 765 C CA . GLY A 1 96 ? -6.905 -7.806 1.707 1.00 84.62 96 GLY A CA 1
ATOM 766 C C . GLY A 1 96 ? -7.173 -7.332 3.136 1.00 84.62 96 GLY A C 1
ATOM 767 O O . GLY A 1 96 ? -8.001 -7.926 3.816 1.00 84.62 96 GLY A O 1
ATOM 768 N N . LEU A 1 97 ? -6.523 -6.246 3.569 1.00 80.00 97 LEU A N 1
ATOM 769 C CA . LEU A 1 97 ? -6.828 -5.600 4.850 1.00 80.00 97 LEU A CA 1
ATOM 770 C C . LEU A 1 97 ? -8.220 -4.952 4.837 1.00 80.00 97 LEU A C 1
ATOM 772 O O . LEU A 1 97 ? -8.942 -5.030 5.819 1.00 80.00 97 LEU A O 1
ATOM 776 N N . ILE A 1 98 ? -8.617 -4.358 3.710 1.00 77.62 98 ILE A N 1
ATOM 777 C CA . ILE A 1 98 ? -9.891 -3.634 3.583 1.00 77.62 98 ILE A CA 1
ATOM 778 C C . ILE A 1 98 ? -11.062 -4.573 3.266 1.00 77.62 98 ILE A C 1
ATOM 780 O O . ILE A 1 98 ? -12.165 -4.335 3.731 1.00 77.62 98 ILE A O 1
ATOM 784 N N . GLU A 1 99 ? -10.860 -5.647 2.499 1.00 68.44 99 GLU A N 1
ATOM 785 C CA . GLU A 1 99 ? -11.903 -6.639 2.175 1.00 68.44 99 GLU A CA 1
ATOM 786 C C . GLU A 1 99 ? -12.342 -7.467 3.395 1.00 68.44 99 GLU A C 1
ATOM 788 O O . GLU A 1 99 ? -13.404 -8.089 3.363 1.00 68.44 99 GLU A O 1
ATOM 793 N N . ALA A 1 100 ? -11.574 -7.447 4.490 1.00 54.50 100 ALA A N 1
ATOM 794 C CA . ALA A 1 100 ? -12.026 -7.947 5.787 1.00 54.50 100 ALA A CA 1
ATOM 795 C C . ALA A 1 100 ? -13.163 -7.087 6.394 1.00 54.50 100 ALA A C 1
ATOM 797 O O . ALA A 1 100 ? -13.840 -7.531 7.323 1.00 54.50 100 ALA A O 1
ATOM 798 N N . ASP A 1 101 ? -13.410 -5.890 5.845 1.00 50.16 101 ASP A N 1
ATOM 799 C CA . ASP A 1 101 ? -14.524 -4.999 6.165 1.00 50.16 101 ASP A CA 1
ATOM 800 C C . ASP A 1 101 ? -15.724 -5.270 5.223 1.00 50.16 101 ASP A C 1
ATOM 802 O O . ASP A 1 101 ? -15.609 -5.131 4.000 1.00 50.16 101 ASP A O 1
ATOM 806 N N . PRO A 1 102 ? -16.913 -5.639 5.738 1.00 43.72 102 PRO A N 1
ATOM 807 C CA . PRO A 1 102 ? -18.068 -6.039 4.923 1.00 43.72 102 PRO A CA 1
ATOM 808 C C . PRO A 1 102 ? -18.707 -4.908 4.092 1.00 43.72 102 PRO A C 1
ATOM 810 O O . PRO A 1 102 ? -19.692 -5.149 3.394 1.00 43.72 102 PRO A O 1
ATOM 813 N N . THR A 1 103 ? -18.179 -3.680 4.138 1.00 51.72 103 THR A N 1
ATOM 814 C CA . THR A 1 103 ? -18.719 -2.514 3.413 1.00 51.72 103 THR A CA 1
ATOM 815 C C . THR A 1 103 ? -18.192 -2.325 1.986 1.00 51.72 103 THR A C 1
ATOM 817 O O . THR A 1 103 ? -18.435 -1.273 1.397 1.00 51.72 103 THR A O 1
ATOM 820 N N . GLY A 1 104 ? -17.541 -3.344 1.409 1.00 53.62 104 GLY A N 1
ATOM 821 C CA . GLY A 1 104 ? -17.327 -3.484 -0.038 1.00 53.62 104 GLY A CA 1
ATOM 822 C C . GLY A 1 104 ? -16.749 -2.235 -0.699 1.00 53.62 104 GLY A C 1
ATOM 823 O O . GLY A 1 104 ? -17.452 -1.522 -1.414 1.00 53.62 104 GLY A O 1
ATOM 824 N N . ASP A 1 105 ? -15.473 -1.944 -0.448 1.00 67.31 105 ASP A N 1
ATOM 825 C CA . ASP A 1 105 ? -14.834 -0.775 -1.046 1.00 67.31 105 ASP A CA 1
ATOM 826 C C . ASP A 1 105 ? -14.433 -1.063 -2.506 1.00 67.31 105 ASP A C 1
ATOM 828 O O . ASP A 1 105 ? -13.382 -1.648 -2.788 1.00 67.31 105 ASP A O 1
ATOM 832 N N . ASP A 1 106 ? -15.283 -0.646 -3.452 1.00 72.88 106 ASP A N 1
ATOM 833 C CA . ASP A 1 106 ? -15.044 -0.750 -4.900 1.00 72.88 106 ASP A CA 1
ATOM 834 C C . ASP A 1 106 ? -13.676 -0.170 -5.316 1.00 72.88 106 ASP A C 1
ATOM 836 O O . ASP A 1 106 ? -13.072 -0.631 -6.292 1.00 72.88 106 ASP A O 1
ATOM 840 N N . GLU A 1 107 ? -13.150 0.814 -4.572 1.00 74.50 107 GLU A N 1
ATOM 841 C CA . GLU A 1 107 ? -11.833 1.409 -4.820 1.00 74.50 107 GLU A CA 1
ATOM 842 C C . GLU A 1 107 ? -10.692 0.458 -4.402 1.00 74.50 107 GLU A C 1
ATOM 844 O O . GLU A 1 107 ? -9.696 0.346 -5.125 1.00 74.50 107 GLU A O 1
ATOM 849 N N . ALA A 1 108 ? -10.853 -0.313 -3.317 1.00 76.25 108 ALA A N 1
ATOM 850 C CA . ALA A 1 108 ? -9.903 -1.356 -2.911 1.00 76.25 108 ALA A CA 1
ATOM 851 C C . ALA A 1 108 ? -9.864 -2.508 -3.933 1.00 76.25 108 ALA A C 1
ATOM 853 O O . ALA A 1 108 ? -8.787 -2.924 -4.383 1.00 76.25 108 ALA A O 1
ATOM 854 N N . ALA A 1 109 ? -11.037 -2.944 -4.401 1.00 76.56 109 ALA A N 1
ATOM 855 C CA . ALA A 1 109 ? -11.141 -3.939 -5.464 1.00 76.56 109 ALA A CA 1
ATOM 856 C C . ALA A 1 109 ? -10.518 -3.432 -6.778 1.00 76.56 109 ALA A C 1
ATOM 858 O O . ALA A 1 109 ? -9.863 -4.188 -7.501 1.00 76.56 109 ALA A O 1
ATOM 859 N N . ALA A 1 110 ? -10.674 -2.143 -7.102 1.00 77.94 110 ALA A N 1
ATOM 860 C CA . ALA A 1 110 ? -10.108 -1.547 -8.308 1.00 77.94 110 ALA A CA 1
ATOM 861 C C . ALA A 1 110 ? -8.570 -1.531 -8.307 1.00 77.94 110 ALA A C 1
ATOM 863 O O . ALA A 1 110 ? -7.966 -1.847 -9.338 1.00 77.94 110 ALA A O 1
ATOM 864 N N . ILE A 1 111 ? -7.920 -1.220 -7.178 1.00 77.00 111 ILE A N 1
ATOM 865 C CA . ILE A 1 111 ? -6.447 -1.206 -7.102 1.00 77.00 111 ILE A CA 1
ATOM 866 C C . ILE A 1 111 ? -5.837 -2.616 -7.113 1.00 77.00 111 ILE A C 1
ATOM 868 O O . ILE A 1 111 ? -4.729 -2.801 -7.635 1.00 77.00 111 ILE A O 1
ATOM 872 N N . ALA A 1 112 ? -6.560 -3.621 -6.609 1.00 78.81 112 ALA A N 1
ATOM 873 C CA . ALA A 1 112 ? -6.140 -5.020 -6.643 1.00 78.81 112 ALA A CA 1
ATOM 874 C C . ALA A 1 112 ? -6.138 -5.612 -8.065 1.00 78.81 112 ALA A C 1
ATOM 876 O O . ALA A 1 112 ? -5.448 -6.605 -8.322 1.00 78.81 112 ALA A O 1
ATOM 877 N N . ARG A 1 113 ? -6.862 -4.999 -9.018 1.00 75.25 113 ARG A N 1
ATOM 878 C CA . ARG A 1 113 ? -6.976 -5.520 -10.387 1.00 75.25 113 ARG A CA 1
ATOM 879 C C . ARG A 1 113 ? -5.616 -5.587 -11.102 1.00 75.25 113 ARG A C 1
ATOM 881 O O . ARG A 1 113 ? -4.830 -4.623 -11.089 1.00 75.25 113 ARG A O 1
ATOM 888 N N . PRO A 1 114 ? -5.338 -6.700 -11.808 1.00 67.50 114 PRO A N 1
ATOM 889 C CA . PRO A 1 114 ? -4.205 -6.787 -12.716 1.00 67.50 114 PRO A CA 1
ATOM 890 C C . PRO A 1 114 ? -4.268 -5.665 -13.758 1.00 67.50 114 PRO A C 1
ATOM 892 O O . PRO A 1 114 ? -5.299 -5.446 -14.386 1.00 67.50 114 PRO A O 1
ATOM 895 N N . GLY A 1 115 ? -3.161 -4.949 -13.951 1.00 61.09 115 GLY A N 1
ATOM 896 C CA . GLY A 1 115 ? -3.083 -3.889 -14.959 1.00 61.09 115 GLY A CA 1
ATOM 897 C C . GLY A 1 115 ? -3.586 -2.511 -14.522 1.00 61.09 115 GLY A C 1
ATOM 898 O O . GLY A 1 115 ? -3.631 -1.626 -15.367 1.00 61.09 115 GLY A O 1
ATOM 899 N N . TYR A 1 116 ? -3.900 -2.282 -13.241 1.00 65.12 116 TYR A N 1
ATOM 900 C CA . TYR A 1 116 ? -4.104 -0.921 -12.731 1.00 65.12 116 TYR A CA 1
ATOM 901 C C . TYR A 1 116 ? -2.874 -0.041 -13.031 1.00 65.12 116 TYR A C 1
ATOM 903 O O . TYR A 1 116 ? -1.771 -0.300 -12.544 1.00 65.12 116 TYR A O 1
ATOM 911 N N . THR A 1 117 ? -3.057 0.985 -13.867 1.00 58.22 117 THR A N 1
ATOM 912 C CA . THR A 1 117 ? -1.984 1.877 -14.343 1.00 58.22 117 THR A CA 1
ATOM 913 C C . THR A 1 117 ? -1.948 3.228 -13.631 1.00 58.22 117 THR A C 1
ATOM 915 O O . THR A 1 117 ? -1.112 4.064 -13.977 1.00 58.22 117 THR A O 1
ATOM 918 N N . GLY A 1 118 ? -2.831 3.460 -12.655 1.00 58.72 118 GLY A N 1
ATOM 919 C CA . GLY A 1 118 ? -2.944 4.708 -11.893 1.00 58.72 118 GLY A CA 1
ATOM 920 C C . GLY A 1 118 ? -1.807 4.902 -10.889 1.00 58.72 118 GLY A C 1
ATOM 921 O O . GLY A 1 118 ? -2.045 5.017 -9.694 1.00 58.72 118 GLY A O 1
ATOM 922 N N . LEU A 1 119 ? -0.556 4.901 -11.353 1.00 55.12 119 LEU A N 1
ATOM 923 C CA . LEU A 1 119 ? 0.622 5.064 -10.496 1.00 55.12 119 LEU A CA 1
ATOM 924 C C . LEU A 1 119 ? 0.743 6.486 -9.922 1.00 55.12 119 LEU A C 1
ATOM 926 O O . LEU A 1 119 ? 1.367 6.645 -8.880 1.00 55.12 119 LEU A O 1
ATOM 930 N N . SER A 1 120 ? 0.161 7.505 -10.571 1.00 56.66 120 SER A N 1
ATOM 931 C CA . SER A 1 120 ? 0.196 8.905 -10.109 1.00 56.66 120 SER A CA 1
ATOM 932 C C . SER A 1 120 ? -0.630 9.152 -8.847 1.00 56.66 120 SER A C 1
ATOM 934 O O . SER A 1 120 ? -0.259 10.007 -8.050 1.00 56.66 120 SER A O 1
ATOM 936 N N . ASP A 1 121 ? -1.705 8.383 -8.650 1.00 72.88 121 ASP A N 1
ATOM 937 C CA . ASP A 1 121 ? -2.638 8.550 -7.528 1.00 72.88 121 ASP A CA 1
ATOM 938 C C . ASP A 1 121 ? -2.607 7.382 -6.537 1.00 72.88 121 ASP A C 1
ATOM 940 O O . ASP A 1 121 ? -3.255 7.446 -5.498 1.00 72.88 121 ASP A O 1
ATOM 944 N N . LEU A 1 122 ? -1.816 6.335 -6.804 1.00 79.31 122 LEU A N 1
ATOM 945 C CA . LEU A 1 122 ? -1.767 5.134 -5.966 1.00 79.31 122 LEU A CA 1
ATOM 946 C C . LEU A 1 122 ? -1.416 5.446 -4.502 1.00 79.31 122 LEU A C 1
ATOM 948 O O . LEU A 1 122 ? -2.047 4.905 -3.601 1.00 79.31 122 LEU A O 1
ATOM 952 N N . ASP A 1 123 ? -0.455 6.342 -4.261 1.00 84.06 123 ASP A N 1
ATOM 953 C CA . ASP A 1 123 ? -0.089 6.770 -2.902 1.00 84.06 123 ASP A CA 1
ATOM 954 C C . ASP A 1 123 ? -1.249 7.482 -2.183 1.00 84.06 123 ASP A C 1
ATOM 956 O O . ASP A 1 123 ? -1.500 7.255 -1.004 1.00 84.06 123 ASP A O 1
ATOM 960 N N . ALA A 1 124 ? -1.998 8.327 -2.896 1.00 84.44 124 ALA A N 1
ATOM 961 C CA . ALA A 1 124 ? -3.141 9.028 -2.322 1.00 84.44 124 ALA A CA 1
ATOM 962 C C . ALA A 1 124 ? -4.329 8.085 -2.081 1.00 84.44 124 ALA A C 1
ATOM 964 O O . ALA A 1 124 ? -4.973 8.176 -1.039 1.00 84.44 124 ALA A O 1
ATOM 965 N N . THR A 1 125 ? -4.607 7.172 -3.014 1.00 85.00 125 THR A N 1
ATOM 966 C CA . THR A 1 125 ? -5.668 6.171 -2.875 1.00 85.00 125 THR A CA 1
ATOM 967 C C . THR A 1 125 ? -5.398 5.246 -1.697 1.00 85.00 125 THR A C 1
ATOM 969 O O . THR A 1 125 ? -6.256 5.129 -0.831 1.00 85.00 125 THR A O 1
ATOM 972 N N . MET A 1 126 ? -4.203 4.656 -1.594 1.00 86.94 126 MET A N 1
ATOM 973 C CA . MET A 1 126 ? -3.885 3.762 -0.474 1.00 86.94 126 MET A CA 1
ATOM 974 C C . MET A 1 126 ? -3.937 4.496 0.869 1.00 86.94 126 MET A C 1
ATOM 976 O O . MET A 1 126 ? -4.531 3.980 1.808 1.00 86.94 126 MET A O 1
ATOM 980 N N . ALA A 1 127 ? -3.411 5.722 0.957 1.00 88.25 127 ALA A N 1
ATOM 981 C CA . ALA A 1 127 ? -3.522 6.525 2.174 1.00 88.25 127 ALA A CA 1
ATOM 982 C C . ALA A 1 127 ? -4.984 6.792 2.577 1.00 88.25 127 ALA A C 1
ATOM 984 O O . ALA A 1 127 ? -5.339 6.624 3.740 1.00 88.25 127 ALA A O 1
ATOM 985 N N . ARG A 1 128 ? -5.854 7.168 1.627 1.00 86.88 128 ARG A N 1
ATOM 986 C CA . ARG A 1 128 ? -7.286 7.388 1.903 1.00 86.88 128 ARG A CA 1
ATOM 987 C C . ARG A 1 128 ? -7.990 6.113 2.350 1.00 86.88 128 ARG A C 1
ATOM 989 O O . ARG A 1 128 ? -8.775 6.166 3.288 1.00 86.88 128 ARG A O 1
ATOM 996 N N . LEU A 1 129 ? -7.698 4.993 1.699 1.00 87.06 129 LEU A N 1
ATOM 997 C CA . LEU A 1 129 ? -8.269 3.696 2.040 1.00 87.06 129 LEU A CA 1
ATOM 998 C C . LEU A 1 129 ? -7.874 3.258 3.459 1.00 87.06 129 LEU A C 1
ATOM 1000 O O . LEU A 1 129 ? -8.738 2.894 4.253 1.00 87.06 129 LEU A O 1
ATOM 1004 N N . LEU A 1 130 ? -6.592 3.386 3.816 1.00 88.00 130 LEU A N 1
ATOM 1005 C CA . LEU A 1 130 ? -6.109 3.102 5.172 1.00 88.00 130 LEU A CA 1
ATOM 1006 C C . LEU A 1 130 ? -6.744 4.032 6.210 1.00 88.00 130 LEU A C 1
ATOM 1008 O O . LEU A 1 130 ? -7.173 3.572 7.264 1.00 88.00 130 LEU A O 1
ATOM 1012 N N . GLN A 1 131 ? -6.853 5.327 5.902 1.00 87.12 131 GLN A N 1
ATOM 1013 C CA . GLN A 1 131 ? -7.511 6.298 6.776 1.00 87.12 131 GLN A CA 1
ATOM 1014 C C . GLN A 1 131 ? -9.001 5.994 6.953 1.00 87.12 131 GLN A C 1
ATOM 1016 O O . GLN A 1 131 ? -9.545 6.241 8.020 1.00 87.12 131 GLN A O 1
ATOM 1021 N N . ARG A 1 132 ? -9.684 5.489 5.924 1.00 85.88 132 ARG A N 1
ATOM 1022 C CA . ARG A 1 132 ? -11.103 5.131 6.007 1.00 85.88 132 ARG A CA 1
ATOM 1023 C C . ARG A 1 132 ? -11.313 3.903 6.888 1.00 85.88 132 ARG A C 1
ATOM 1025 O O . ARG A 1 132 ? -12.196 3.931 7.735 1.00 85.88 132 ARG A O 1
ATOM 1032 N N . HIS A 1 133 ? -10.497 2.868 6.701 1.00 84.81 133 HIS A N 1
ATOM 1033 C CA . HIS A 1 133 ? -10.635 1.606 7.425 1.00 84.81 133 HIS A CA 1
ATOM 1034 C C . HIS A 1 133 ? -10.181 1.718 8.891 1.00 84.81 133 HIS A C 1
ATOM 1036 O O . HIS A 1 133 ? -10.882 1.282 9.796 1.00 84.81 133 HIS A O 1
ATOM 1042 N N . TYR A 1 134 ? -9.060 2.398 9.153 1.00 84.56 134 TYR A N 1
ATOM 1043 C 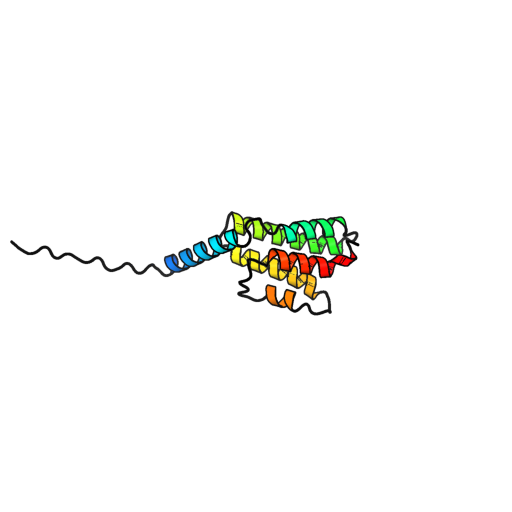CA . TYR A 1 134 ? -8.503 2.546 10.504 1.00 84.56 134 TYR A CA 1
ATOM 1044 C C . TYR A 1 134 ? -8.740 3.926 11.136 1.00 84.56 134 TYR A C 1
ATOM 1046 O O . TYR A 1 134 ? -8.237 4.206 12.221 1.00 84.56 134 TYR A O 1
ATOM 1054 N N . GLY A 1 135 ? -9.492 4.819 10.489 1.00 75.00 135 GLY A N 1
ATOM 1055 C CA . GLY A 1 135 ? -9.661 6.208 10.938 1.00 75.00 135 GLY A CA 1
ATOM 1056 C C . GLY A 1 135 ? -10.266 6.350 12.329 1.00 75.00 135 GLY A C 1
ATOM 1057 O O . GLY A 1 135 ? -9.962 7.317 13.019 1.00 75.00 135 GLY A O 1
ATOM 1058 N N . ALA A 1 136 ? -11.059 5.366 12.759 1.00 74.31 136 ALA A N 1
ATOM 1059 C CA . ALA A 1 136 ? -11.615 5.310 14.107 1.00 74.31 136 ALA A CA 1
ATOM 1060 C C . ALA A 1 136 ? -10.553 5.066 15.194 1.00 74.31 136 ALA A C 1
ATOM 1062 O O . ALA A 1 136 ? -10.791 5.405 16.346 1.00 74.31 136 ALA A O 1
ATOM 1063 N N . LEU A 1 137 ? -9.392 4.501 14.845 1.00 69.06 137 LEU A N 1
ATOM 1064 C CA . LEU A 1 137 ? -8.286 4.304 15.786 1.00 69.06 137 LEU A CA 1
ATOM 1065 C C . LEU A 1 137 ? -7.501 5.598 16.033 1.00 69.06 137 LEU A C 1
ATOM 1067 O O . LEU A 1 137 ? -6.914 5.751 17.094 1.00 69.06 137 LEU A O 1
ATOM 1071 N N . ALA A 1 138 ? -7.475 6.518 15.064 1.00 55.19 138 ALA A N 1
ATOM 1072 C CA . ALA A 1 138 ? -6.677 7.746 15.112 1.00 55.19 138 ALA A CA 1
ATOM 1073 C C . ALA A 1 138 ? -7.456 8.993 15.595 1.00 55.19 138 ALA A C 1
ATOM 1075 O O . ALA A 1 138 ? -6.936 10.105 15.468 1.00 55.19 138 ALA A O 1
ATOM 1076 N N . ALA A 1 139 ? -8.688 8.819 16.090 1.00 54.41 139 ALA A N 1
ATOM 1077 C CA . ALA A 1 139 ? -9.576 9.874 16.594 1.00 54.41 139 ALA A CA 1
ATOM 1078 C C . ALA A 1 139 ? -9.639 9.866 18.128 1.00 54.41 139 ALA A C 1
ATOM 1080 O O . ALA A 1 139 ? -9.663 10.975 18.708 1.00 54.41 139 ALA A O 1
#

Foldseek 3Di:
DDDDPPPPDPDPDDDPVRVVVVVLVVVLVVLCVQCVPQLVLLVVLLVLLCVLDPDPVSVVLSVLLVVLSVQLSCCSVPNSPCNLVSQLSNLVSLLVLLVVPVPDDPLSVQSNDPPPPNSNCPSVSSSVSSCVSRVVSND

Sequence (139 aa):
MPRKEQVLSPSRQPSVRDRARRVQDFRFRQARRTVPAGFRKTRTTLDAIWNAAADETTRTELHALYHALGAAERALAYDPVSAGERLAELRRTVAGLIEADPTGDDEAAAIARPGYTGLSDLDATMARLLQRHYGALAA

Nearest PDB structures (foldseek):
  6wkt-assembly1_A  TM=5.207E-01  e=3.215E+00 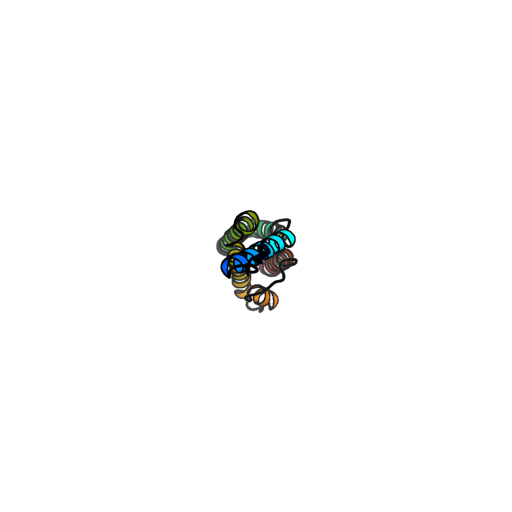 Bacillus subtilis subsp. subtilis str. 168
  5j0l-assembly2_D  TM=3.599E-01  e=1.880E+00  synthetic construct
  3lmf-assembly1_A  TM=4.674E-01  e=4.524E+00  Nitrosospira multiformis ATCC 25196

Secondary structure (DSSP, 8-state):
------------PPPHHHHHHHHHHHHHHHHHHHSTT-SHHHHHHHHHHHHH--SHHHHHHHHHHHHHHHHHHHHHHH-HHHHHHHHHHHHHHHHHHHHTSTT--HHHHHHHSTT---TTTHHHHHHHHHHHHHTTT--

Solvent-accessible surface area (backbone atoms only — not comparable to full-atom values): 7914 Å² total; per-residue (Å²): 136,84,83,82,80,81,77,76,73,76,81,78,72,74,48,73,67,54,49,52,48,52,52,42,54,48,52,37,55,48,48,45,67,32,42,72,76,50,51,53,54,30,50,55,46,49,53,51,44,58,75,41,51,86,51,70,67,60,47,54,56,52,48,57,45,52,51,32,47,54,48,22,47,48,18,62,74,76,31,60,83,51,22,65,56,30,48,52,48,32,32,39,50,57,25,58,65,52,66,74,42,93,79,67,57,66,68,41,58,52,58,48,39,88,82,64,76,62,52,71,48,43,37,60,50,52,22,50,53,50,47,66,76,48,38,81,58,68,110

Mean predicted aligned error: 11.54 Å

pLDDT: mean 73.76, std 14.21, range [42.5, 91.44]

=== Feature glossary ===
The features interleaved in this record are:

— What the protein is —

Sequence gives the chain of amino acids in standard one-letter code (A=alanine, C=cysteine, …, Y=tyrosine), read N→C. It is the only feature that is directly encoded by the gene; all structural features are derived from the folded form of this sequence.

Database cross-references. InterPro integrates a dozen domain/family signature databases into unified entries with residue-range hits. GO terms attach function/process/location labels with evidence codes. CATH codes position the fold in a four-level structural taxonomy. Organism is the NCBI-taxonomy species name.

— Where its atoms are —

Atomic coordinates in PDBx/mmCIF format — the same representation the Protein Data Bank distributes. Each line of the _atom_site loop places one backbone atom in Cartesian space (units: ångströms, origin: arbitrary).

The six renders are orthographic views along the three Cartesian axes in both directions. Representation (cartoon, sticks, or surface) and color scheme (sequence-rainbow or by-chain) vary across proteins so the training set covers all the common visualization conventions.

— Local backbone conformation —

Eight-state secondary structure (DSSP): H is the canonical α-helix, G the tighter 3₁₀-helix, I the wider π-helix; E/B are β-structure, T and S are turns and bends, and '-' is everything else. DSSP derives these from the pattern of main-chain N–H···O=C hydrogen bonds, not from the sequence.

P-SEA three-state annotation labels each residue as helix, strand, or coil based purely on the geometry of the Cα trace. It serves as a fallback when the full backbone (and thus DSSP) is unavailable.

The φ/ψ torsion pair specifies the backbone conformation at each residue. φ rotates about the N–Cα bond, ψ about the Cα–C bond. Steric clashes forbid most of the (φ, ψ) plane — the allowed regions (α-helix basin, β-sheet basin, left-handed helix) are the Ramachandran-allowed regions.

— Global shape and packing —

The geometric summary reports three shape descriptors. Rg (radius of gyration) measures how spread out the Cα atoms are about their centre of mass; compact globular proteins have small Rg, elongated or unfolded ones large. Cα contacts (<8 Å, |i−j|>4) count long-range residue pairs in spatial proximity — high for tightly packed folds, near zero for rods or random coil. The bounding-box extents give the protein's footprint along x, y, z in Å.

Solvent-accessible surface area (SASA) is the area in Å² traced out by the centre of a 1.4 Å probe sphere (a water molecule) rolled over the protein's van der Waals surface (Shrake–Rupley / Lee–Richards construction). Buried residues have near-zero SASA; fully exposed residues can exceed 200 Å². The total SASA scales roughly with the number of surface residues.

The contact map is a binary N×N matrix image: pixel (i, j) is dark where Cα_i and Cα_j are within 8 Å and |i−j|>4. Because the |i−j|>4 filter removes local helical contacts, off-diagonal stripes parallel to the main diagonal indicate parallel β-sheets; stripes perpendicular to it indicate antiparallel β-sheets. The Ramachandran plot scatters every residue's (φ, ψ) pair against the sterically allowed regions. The PAE heatmap renders the predicted-aligned-error matrix.

— Structural neighborhood —

3Di is Foldseek's structural alphabet. Each residue is assigned one of twenty discrete states based on how its Cα sits relative to its spatial (not sequential) neighbors. Aligning 3Di strings finds structural homologs roughly as well as full 3D superposition, but orders of magnitude faster.

Nearest PDB neighbors are the top structural matches found by Foldseek when searching this structure against the entire Protein Data Bank. Each hit reports a TM-score (0 to 1; >0.5 almost always implies the same fold) and an E-value. These are *structural* homologs — they may share no detectable sequence similarity.

— Confidence and disorder —

For AlphaFold models, the B-factor field carries pLDDT — the model's own estimate of local accuracy on a 0–100 scale. Regions with pLDDT<50 should be treated as essentially unmodeled; they often correspond to intrinsically disordered segments.

Crystallographic B-factors measure how much each atom's electron density is smeared out, in Å². They rise in mobile loops and surface residues and fall in the buried interior. In AlphaFold models this column is repurposed to hold pLDDT instead.

Predicted aligned error is AlphaFold's pairwise confidence. Unlike pLDDT (per-residue), PAE is per-residue-pair and captures whether two parts of the structure are correctly placed relative to each other. Units are ångströms of expected positional error.